Protein AF-A0A2R6JFP1-F1 (afdb_monomer_lite)

Foldseek 3Di:
DDDWQWDWDWDADPPQKIKIFGADGDWAAPVQQVQKFKAKQNRTDDDDDPTRHHGDIDMDRHHLAIKIWIKGADPDNVDIDTQKIAHHNRDIDGDDDD

Radius of gyration: 12.59 Å; chains: 1; bounding box: 35×29×34 Å

Secondary structure (DSSP, 8-state):
-PPP-EEEEEEEETTTEEEEEEEEE--B-HHHHTTEEEEETTEEEP-PPSPB-TT-EEEEE--TTS-EEEEEE-SSTT-EEEEEEEEGGGEEEE----

Sequence (98 aa):
MDRPNAEFTFEAASDGVLRITHSGGDTFVRETTKNLSIVVNGARVDRVPPPVRPNDSVTVPASADDSVRIVWYGDDPECSSVLDTYGPNGTTSAVAGR

Structure (mmCIF, N/CA/C/O backbone):
data_AF-A0A2R6JFP1-F1
#
_entry.id   AF-A0A2R6JFP1-F1
#
loop_
_atom_site.group_PDB
_atom_site.id
_atom_site.type_symbol
_atom_site.label_atom_id
_atom_site.label_alt_id
_atom_site.label_comp_id
_atom_site.label_asym_id
_atom_site.label_entity_id
_atom_site.label_seq_id
_atom_site.pdbx_PDB_ins_code
_atom_site.Cartn_x
_atom_site.Cartn_y
_atom_site.Cartn_z
_atom_site.occupancy
_atom_site.B_iso_or_equiv
_atom_site.auth_seq_id
_atom_site.auth_comp_id
_atom_site.auth_asym_id
_atom_site.auth_atom_id
_atom_site.pdbx_PDB_model_num
ATOM 1 N N . MET A 1 1 ? 16.834 -9.824 -6.219 1.00 68.56 1 MET A N 1
ATOM 2 C CA . MET A 1 1 ? 15.629 -9.033 -6.529 1.00 68.56 1 MET A CA 1
ATOM 3 C C . MET A 1 1 ? 15.964 -7.585 -6.270 1.00 68.56 1 MET A C 1
ATOM 5 O O . MET A 1 1 ? 16.384 -7.283 -5.160 1.00 68.56 1 MET A O 1
ATOM 9 N N . ASP A 1 2 ? 15.852 -6.740 -7.289 1.00 78.38 2 ASP A N 1
ATOM 10 C CA . ASP A 1 2 ? 15.997 -5.299 -7.107 1.00 78.38 2 ASP A CA 1
ATOM 11 C C . ASP A 1 2 ? 14.688 -4.772 -6.513 1.00 78.38 2 ASP A C 1
ATOM 13 O O . ASP A 1 2 ? 13.608 -5.019 -7.069 1.00 78.38 2 ASP A O 1
ATOM 17 N N . ARG A 1 3 ? 14.757 -4.176 -5.320 1.00 84.69 3 ARG A N 1
ATOM 18 C CA . ARG A 1 3 ? 13.570 -3.633 -4.658 1.00 84.69 3 ARG A CA 1
ATOM 19 C C . ARG A 1 3 ? 13.498 -2.132 -4.910 1.00 84.69 3 ARG A C 1
ATOM 21 O O . ARG A 1 3 ? 14.525 -1.467 -4.819 1.00 84.69 3 ARG A O 1
ATOM 28 N N . PRO A 1 4 ? 12.301 -1.597 -5.168 1.00 89.12 4 PRO A N 1
ATOM 29 C CA . PRO A 1 4 ? 12.116 -0.173 -5.351 1.00 89.12 4 PRO A CA 1
ATOM 30 C C . PRO A 1 4 ? 12.422 0.546 -4.041 1.00 89.12 4 PRO A C 1
ATOM 32 O O . PRO A 1 4 ? 12.111 0.053 -2.949 1.00 89.12 4 PRO A O 1
ATOM 35 N N . ASN A 1 5 ? 13.017 1.722 -4.161 1.00 90.44 5 ASN A N 1
ATOM 36 C CA . ASN A 1 5 ? 13.127 2.649 -3.058 1.00 90.44 5 ASN A CA 1
ATOM 37 C C . ASN A 1 5 ? 11.844 3.476 -3.007 1.00 90.44 5 ASN A C 1
ATOM 39 O O . ASN A 1 5 ? 11.684 4.397 -3.798 1.00 90.44 5 ASN A O 1
ATOM 43 N N . ALA A 1 6 ? 10.922 3.132 -2.114 1.00 90.19 6 ALA A N 1
ATOM 44 C CA . ALA A 1 6 ? 9.641 3.810 -1.974 1.00 90.19 6 ALA A CA 1
ATOM 45 C C . ALA A 1 6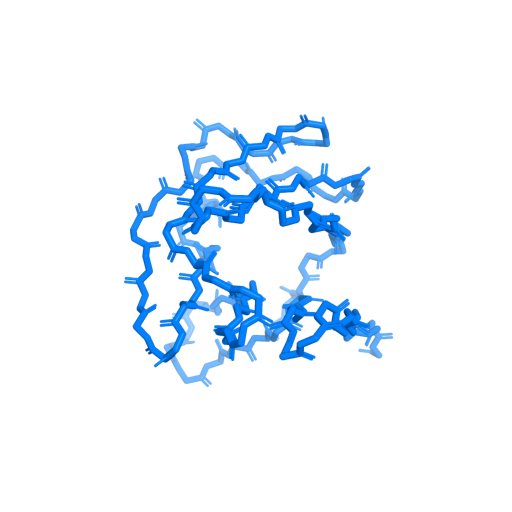 ? 9.314 4.027 -0.500 1.00 90.19 6 ALA A C 1
ATOM 47 O O . ALA A 1 6 ? 9.558 3.155 0.337 1.00 90.19 6 ALA A O 1
ATOM 48 N N . GLU A 1 7 ? 8.736 5.182 -0.211 1.00 91.88 7 GLU A N 1
ATOM 49 C CA . GLU A 1 7 ? 8.319 5.589 1.124 1.00 91.88 7 GLU A CA 1
ATOM 50 C C . GLU A 1 7 ? 6.800 5.703 1.173 1.00 91.88 7 GLU A C 1
ATOM 52 O O . GLU A 1 7 ? 6.161 6.120 0.198 1.00 91.88 7 GLU A O 1
ATOM 57 N N . PHE A 1 8 ? 6.219 5.344 2.315 1.00 91.75 8 PHE A N 1
ATOM 58 C CA . PHE A 1 8 ? 4.783 5.418 2.516 1.00 91.75 8 PHE A CA 1
ATOM 59 C C . PHE A 1 8 ? 4.442 6.097 3.836 1.00 91.75 8 PHE A C 1
ATOM 61 O O . PHE A 1 8 ? 5.143 5.977 4.837 1.00 91.75 8 PHE A O 1
ATOM 68 N N . THR A 1 9 ? 3.324 6.811 3.843 1.00 92.94 9 THR A N 1
ATOM 69 C CA . THR A 1 9 ? 2.715 7.340 5.060 1.00 92.94 9 THR A CA 1
ATOM 70 C C . THR A 1 9 ? 1.340 6.730 5.260 1.00 92.94 9 THR A C 1
ATOM 72 O O . THR A 1 9 ? 0.615 6.437 4.305 1.00 92.94 9 THR A O 1
ATOM 75 N N . PHE A 1 10 ? 0.989 6.535 6.527 1.00 91.44 10 PHE A N 1
ATOM 76 C CA . PHE A 1 10 ? -0.253 5.905 6.946 1.00 91.44 10 PHE A CA 1
ATOM 77 C C . PHE A 1 10 ? -1.047 6.880 7.807 1.00 91.44 10 PHE A C 1
ATOM 79 O O . PHE A 1 10 ? -0.554 7.363 8.824 1.00 91.44 10 PHE A O 1
ATOM 86 N N . GLU A 1 11 ? -2.285 7.150 7.413 1.00 90.62 11 GLU A N 1
ATOM 87 C CA . GLU A 1 11 ? -3.211 8.008 8.145 1.00 90.62 11 GLU A CA 1
ATOM 88 C C . GLU A 1 11 ? -4.462 7.189 8.470 1.00 90.62 11 GLU A C 1
ATOM 90 O O . GLU A 1 11 ? -5.250 6.853 7.583 1.00 90.62 11 GLU A O 1
ATOM 95 N N . ALA A 1 12 ? -4.629 6.822 9.741 1.00 86.56 12 ALA A N 1
ATOM 96 C CA . ALA A 1 12 ? -5.829 6.130 10.195 1.00 86.56 12 ALA A CA 1
ATOM 97 C C . ALA A 1 12 ? -6.972 7.132 10.351 1.00 86.56 12 ALA A C 1
ATOM 99 O O . ALA A 1 12 ? -6.840 8.137 11.054 1.00 86.56 12 ALA A O 1
ATOM 100 N N . ALA A 1 13 ? -8.097 6.848 9.708 1.00 77.44 13 ALA A N 1
ATOM 101 C CA . ALA A 1 13 ? -9.325 7.600 9.873 1.00 77.44 13 ALA A CA 1
ATOM 102 C C . ALA A 1 13 ? -10.228 6.916 10.916 1.00 77.44 13 ALA A C 1
ATOM 104 O O . ALA A 1 13 ? -10.162 5.709 11.156 1.00 77.44 13 ALA A O 1
ATOM 105 N N . SER A 1 14 ? -11.070 7.707 11.588 1.00 73.62 14 SER A N 1
ATOM 106 C CA . SER A 1 14 ? -11.943 7.232 12.676 1.00 73.62 14 SER A CA 1
ATOM 107 C C . SER A 1 14 ? -13.093 6.324 12.211 1.00 73.62 14 SER A C 1
ATOM 109 O O . SER A 1 14 ? -13.876 5.862 13.033 1.00 73.62 14 SER A O 1
ATOM 111 N N . ASP A 1 15 ? -13.213 6.084 10.909 1.00 79.69 15 ASP A N 1
ATOM 112 C CA . ASP A 1 15 ? -14.262 5.315 10.237 1.00 79.69 15 ASP A CA 1
ATOM 113 C C . ASP A 1 15 ? -13.846 3.866 9.903 1.00 79.69 15 ASP A C 1
ATOM 115 O O . ASP A 1 15 ? -14.557 3.177 9.173 1.00 79.69 15 ASP A O 1
ATOM 119 N N . GLY A 1 16 ? -12.731 3.375 10.462 1.00 85.38 16 GLY A N 1
ATOM 120 C CA . GLY A 1 16 ? -12.249 2.002 10.231 1.00 85.38 16 GLY A CA 1
ATOM 121 C C . GLY A 1 16 ? -11.505 1.843 8.906 1.00 85.38 16 GLY A C 1
ATOM 122 O O . GLY A 1 16 ? -11.509 0.773 8.289 1.00 85.38 16 GLY A O 1
ATOM 123 N N . VAL A 1 17 ? -10.901 2.934 8.448 1.00 89.50 17 VAL A N 1
ATOM 124 C CA . VAL A 1 17 ? -10.230 3.020 7.165 1.00 89.50 17 VAL A CA 1
ATOM 125 C C . VAL A 1 17 ? -8.815 3.556 7.356 1.00 89.50 17 VAL A C 1
ATOM 127 O O . VAL A 1 17 ? -8.580 4.499 8.112 1.00 89.50 17 VAL A O 1
ATOM 130 N N . LEU A 1 18 ? -7.866 2.985 6.615 1.00 90.44 18 LEU A N 1
ATOM 131 C CA . LEU A 1 18 ? -6.485 3.447 6.569 1.00 90.44 18 LEU A CA 1
ATOM 132 C C . LEU A 1 18 ? -6.194 4.062 5.205 1.00 90.44 18 LEU A C 1
ATOM 134 O O . LEU A 1 18 ? -6.326 3.406 4.165 1.00 90.44 18 LEU A O 1
ATOM 138 N N . ARG A 1 19 ? -5.769 5.324 5.205 1.00 91.38 19 ARG A N 1
ATOM 139 C CA . ARG A 1 19 ? -5.223 5.971 4.019 1.00 91.38 19 ARG A CA 1
ATOM 140 C C . ARG A 1 19 ? -3.724 5.722 3.959 1.00 91.38 19 ARG A C 1
ATOM 142 O O . ARG A 1 19 ? -2.996 6.001 4.905 1.00 91.38 19 ARG A O 1
ATOM 149 N N . ILE A 1 20 ? -3.282 5.208 2.824 1.00 92.06 20 ILE A N 1
ATOM 150 C CA . ILE A 1 20 ? -1.889 4.920 2.514 1.00 92.06 20 ILE A CA 1
ATOM 151 C C . ILE A 1 20 ? -1.483 5.876 1.405 1.00 92.06 20 ILE A C 1
ATOM 153 O O . ILE A 1 20 ? -2.089 5.856 0.334 1.00 92.06 20 ILE A O 1
ATOM 157 N N . THR A 1 21 ? -0.467 6.693 1.644 1.00 93.00 21 THR A N 1
ATOM 158 C CA . THR A 1 21 ? 0.071 7.617 0.642 1.00 93.00 21 THR A CA 1
ATOM 159 C C . THR A 1 21 ? 1.480 7.186 0.281 1.00 93.00 21 THR A C 1
ATOM 161 O O . THR A 1 21 ? 2.294 6.951 1.166 1.00 93.00 21 THR A O 1
ATOM 164 N N . HIS A 1 22 ? 1.783 7.087 -1.010 1.00 92.69 22 HIS A N 1
ATOM 165 C CA . HIS A 1 22 ? 3.156 6.929 -1.475 1.00 92.69 22 HIS A CA 1
ATOM 166 C C . HIS A 1 22 ? 3.866 8.276 -1.311 1.00 92.69 22 HIS A C 1
ATOM 168 O O . HIS A 1 22 ? 3.655 9.188 -2.104 1.00 92.69 22 HIS A O 1
ATOM 174 N N . SER A 1 23 ? 4.629 8.462 -0.238 1.00 93.12 23 SER A N 1
ATOM 175 C CA . SER A 1 23 ? 5.153 9.774 0.158 1.00 93.12 23 SER A CA 1
ATOM 176 C C . SER A 1 23 ? 6.404 10.190 -0.613 1.00 93.12 23 SER A C 1
ATOM 178 O O . SER A 1 23 ? 6.707 11.380 -0.677 1.00 93.12 23 SER A O 1
ATOM 180 N N . GLY A 1 24 ? 7.110 9.245 -1.236 1.00 92.75 24 GLY A N 1
ATOM 181 C CA . GLY A 1 24 ? 8.342 9.533 -1.961 1.00 92.75 24 GLY A CA 1
ATOM 182 C C . GLY A 1 24 ? 9.003 8.297 -2.561 1.00 92.75 24 GLY A C 1
ATOM 183 O O . GLY A 1 24 ? 8.590 7.173 -2.299 1.00 92.75 24 GLY A O 1
ATOM 184 N N . GLY A 1 25 ? 10.048 8.528 -3.358 1.00 92.00 25 GLY A N 1
ATOM 185 C CA . GLY A 1 25 ? 10.825 7.473 -4.006 1.00 92.00 25 GLY A CA 1
ATOM 186 C C . GLY A 1 25 ? 10.382 7.149 -5.437 1.00 92.00 25 GLY A C 1
ATOM 187 O O . GLY A 1 25 ? 9.917 8.020 -6.181 1.00 92.00 25 GLY A O 1
ATOM 188 N N . ASP A 1 26 ? 10.587 5.896 -5.830 1.00 92.56 26 ASP A N 1
ATOM 189 C CA . ASP A 1 26 ? 10.404 5.376 -7.179 1.00 92.56 26 ASP A CA 1
ATOM 190 C C . ASP A 1 26 ? 8.931 5.362 -7.602 1.00 92.56 26 ASP A C 1
ATOM 192 O O . ASP A 1 26 ? 8.031 5.002 -6.851 1.00 92.56 26 ASP A O 1
ATOM 196 N N . THR A 1 27 ? 8.665 5.710 -8.861 1.00 91.81 27 THR A N 1
ATOM 197 C CA . THR A 1 27 ? 7.319 5.583 -9.438 1.00 91.81 27 THR A CA 1
ATOM 198 C C . THR A 1 27 ? 7.063 4.156 -9.910 1.00 91.81 27 THR A C 1
ATOM 200 O O . THR A 1 27 ? 7.835 3.600 -10.692 1.00 91.81 27 THR A O 1
ATOM 203 N N . PHE A 1 28 ? 5.913 3.598 -9.537 1.00 90.38 28 PHE A N 1
ATOM 204 C CA . PHE A 1 28 ? 5.452 2.309 -10.042 1.00 90.38 28 PHE A CA 1
ATOM 205 C C . PHE A 1 28 ? 4.651 2.513 -11.330 1.00 90.38 28 PHE A C 1
ATOM 207 O O . PHE A 1 28 ? 3.545 3.059 -11.319 1.00 90.38 28 PHE A O 1
ATOM 214 N N . VAL A 1 29 ? 5.214 2.094 -12.460 1.00 89.81 29 VAL A N 1
ATOM 215 C CA . VAL A 1 29 ? 4.548 2.116 -13.771 1.00 89.81 29 VAL A CA 1
ATOM 216 C C . VAL A 1 29 ? 3.705 0.858 -13.966 1.00 89.81 29 VAL A C 1
ATOM 218 O O . VAL A 1 29 ? 3.829 -0.098 -13.209 1.00 89.81 29 VAL A O 1
ATOM 221 N N . ARG A 1 30 ? 2.852 0.820 -14.995 1.00 85.06 30 ARG A N 1
ATOM 222 C CA . ARG A 1 30 ? 1.919 -0.298 -15.244 1.00 85.06 30 ARG A CA 1
ATOM 223 C C . ARG A 1 30 ? 2.586 -1.675 -15.190 1.00 85.06 30 ARG A C 1
ATOM 225 O O . ARG A 1 30 ? 1.995 -2.612 -14.659 1.00 85.06 30 ARG A O 1
ATOM 232 N N . GLU A 1 31 ? 3.794 -1.791 -15.720 1.00 85.75 31 GLU A N 1
ATOM 233 C CA . GLU A 1 31 ? 4.573 -3.025 -15.776 1.00 85.75 31 GLU A CA 1
ATOM 234 C C . GLU A 1 31 ? 5.058 -3.481 -14.397 1.00 85.75 31 GLU A C 1
ATOM 236 O O . GLU A 1 31 ? 5.200 -4.682 -14.172 1.00 85.75 31 GLU A O 1
ATOM 241 N N . THR A 1 32 ? 5.297 -2.542 -13.479 1.00 86.38 32 THR A N 1
ATOM 242 C CA . THR A 1 32 ? 5.907 -2.798 -12.171 1.00 86.38 32 THR A CA 1
ATOM 243 C C . THR A 1 32 ? 4.888 -2.726 -11.028 1.00 86.38 32 THR A C 1
ATOM 245 O O . THR A 1 32 ? 5.040 -3.428 -10.038 1.00 86.38 32 THR A O 1
ATOM 248 N N . THR A 1 33 ? 3.765 -2.015 -11.174 1.00 87.62 33 THR A N 1
ATOM 249 C CA . THR A 1 33 ? 2.671 -1.988 -10.181 1.00 87.62 33 THR A CA 1
ATOM 250 C C . THR A 1 33 ? 2.066 -3.370 -9.927 1.00 87.62 33 THR A C 1
ATOM 252 O O . THR A 1 33 ? 1.566 -3.615 -8.837 1.00 87.62 33 THR A O 1
ATOM 255 N N . LYS A 1 34 ? 2.154 -4.307 -10.884 1.00 86.69 34 LYS A N 1
ATOM 256 C CA . LYS A 1 34 ? 1.724 -5.707 -10.689 1.00 86.69 34 LYS A CA 1
ATOM 257 C C . LYS A 1 34 ? 2.459 -6.408 -9.530 1.00 86.69 34 LYS A C 1
ATOM 259 O O . LYS A 1 34 ? 1.940 -7.372 -8.979 1.00 86.69 34 LYS A O 1
ATOM 264 N N . ASN A 1 35 ? 3.650 -5.917 -9.184 1.00 89.56 35 ASN A N 1
ATOM 265 C CA . ASN A 1 35 ? 4.494 -6.432 -8.113 1.00 89.56 35 ASN A CA 1
ATOM 266 C C . ASN A 1 35 ? 4.184 -5.766 -6.763 1.00 89.56 35 ASN A C 1
ATOM 268 O O . ASN A 1 35 ? 4.628 -6.254 -5.729 1.00 89.56 35 ASN A O 1
ATOM 272 N N . LEU A 1 36 ? 3.422 -4.669 -6.746 1.00 90.81 36 LEU A N 1
ATOM 273 C CA . LEU A 1 36 ? 3.024 -3.973 -5.527 1.00 90.81 36 LEU A CA 1
ATOM 274 C C . LEU A 1 36 ? 1.717 -4.561 -4.991 1.00 90.81 36 LEU A C 1
ATOM 276 O O . LEU A 1 36 ? 0.742 -4.733 -5.720 1.00 90.81 36 LEU A O 1
ATOM 280 N N . SER A 1 37 ? 1.666 -4.849 -3.697 1.00 91.31 37 SER A N 1
ATOM 281 C CA . SER A 1 37 ? 0.446 -5.299 -3.028 1.00 91.31 37 SER A CA 1
ATOM 282 C C . SER A 1 37 ? 0.315 -4.684 -1.649 1.00 91.31 37 SER A C 1
ATOM 284 O O . SER A 1 37 ? 1.298 -4.528 -0.927 1.00 91.31 37 SER A O 1
ATOM 286 N N . ILE A 1 38 ? -0.926 -4.410 -1.263 1.00 93.00 38 ILE A N 1
ATOM 287 C CA . ILE A 1 38 ? -1.276 -4.045 0.105 1.00 93.00 38 ILE A CA 1
ATOM 288 C C . ILE A 1 38 ? -1.864 -5.287 0.764 1.00 93.00 38 ILE A C 1
ATOM 290 O O . ILE A 1 38 ? -2.732 -5.949 0.199 1.00 93.00 38 ILE A O 1
ATOM 294 N N . VAL A 1 39 ? -1.365 -5.630 1.945 1.00 92.69 39 VAL A N 1
ATOM 295 C CA . VAL A 1 39 ? -1.779 -6.808 2.704 1.00 92.69 39 VAL A CA 1
ATOM 296 C C . VAL A 1 39 ? -2.360 -6.347 4.031 1.00 92.69 39 VAL A C 1
ATOM 298 O O . VAL A 1 39 ? -1.623 -5.804 4.846 1.00 92.69 39 VAL A O 1
ATOM 301 N N . VAL A 1 40 ? -3.648 -6.592 4.263 1.00 92.50 40 VAL A N 1
ATOM 302 C CA . VAL A 1 40 ? -4.354 -6.273 5.515 1.00 92.50 40 VAL A CA 1
ATOM 303 C C . VAL A 1 40 ? -4.644 -7.577 6.253 1.00 92.50 40 VAL A C 1
ATOM 305 O O . VAL A 1 40 ? -5.259 -8.481 5.692 1.00 92.50 40 VAL A O 1
ATOM 308 N N . ASN A 1 41 ? -4.152 -7.723 7.485 1.00 91.25 41 ASN A N 1
ATOM 309 C CA . ASN A 1 41 ? -4.297 -8.931 8.313 1.00 91.25 41 ASN A CA 1
ATOM 310 C C . ASN A 1 41 ? -3.923 -10.244 7.592 1.00 91.25 41 ASN A C 1
ATOM 312 O O . ASN A 1 41 ? -4.483 -11.307 7.846 1.00 91.25 41 ASN A O 1
ATOM 316 N N . GLY A 1 42 ? -2.955 -10.174 6.672 1.00 89.31 42 GLY A N 1
ATOM 317 C CA . GLY A 1 42 ? -2.496 -11.318 5.876 1.00 89.31 42 GLY A CA 1
ATOM 318 C C . GLY A 1 42 ? -3.278 -11.565 4.581 1.00 89.31 42 GLY A C 1
ATOM 319 O O . GLY A 1 42 ? -2.823 -12.352 3.754 1.00 89.31 42 GLY A O 1
ATOM 320 N N . ALA A 1 43 ? -4.392 -10.868 4.354 1.00 90.25 43 ALA A N 1
ATOM 321 C CA . ALA A 1 43 ? -5.133 -10.914 3.100 1.00 90.25 43 ALA A CA 1
ATOM 322 C C . ALA A 1 43 ? -4.633 -9.829 2.138 1.00 90.25 43 ALA A C 1
ATOM 324 O O . ALA A 1 43 ? -4.487 -8.667 2.516 1.00 90.25 43 ALA A O 1
ATOM 325 N N . ARG A 1 44 ? -4.379 -10.195 0.876 1.00 88.81 44 ARG A N 1
ATOM 326 C CA . ARG A 1 44 ? -4.087 -9.210 -0.174 1.00 88.81 44 ARG A CA 1
ATOM 327 C C . ARG A 1 44 ? -5.352 -8.409 -0.469 1.00 88.81 44 ARG A C 1
ATOM 329 O O . ARG A 1 44 ? -6.401 -8.988 -0.738 1.00 88.81 44 ARG A O 1
ATOM 336 N N . VAL A 1 45 ? -5.228 -7.090 -0.432 1.00 84.94 45 VAL A N 1
ATOM 337 C CA . VAL A 1 45 ? -6.266 -6.158 -0.864 1.00 84.94 45 VAL A CA 1
ATOM 338 C C . VAL A 1 45 ? -5.904 -5.721 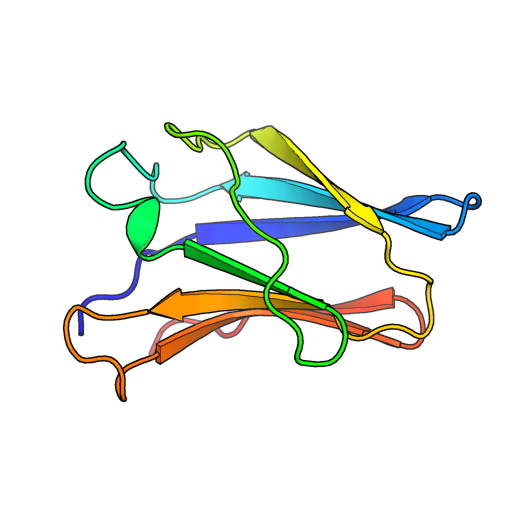-2.272 1.00 84.94 45 VAL A C 1
ATOM 340 O O . VAL A 1 45 ? -4.825 -5.177 -2.516 1.00 84.94 45 VAL A O 1
ATOM 343 N N . ASP A 1 46 ? -6.777 -6.044 -3.219 1.00 67.00 46 ASP A N 1
ATOM 344 C CA . ASP A 1 46 ? -6.441 -5.923 -4.627 1.00 67.00 46 ASP A CA 1
ATOM 345 C C . ASP A 1 46 ? -6.469 -4.473 -5.139 1.00 67.00 46 ASP A C 1
ATOM 347 O O . ASP A 1 46 ? -7.471 -3.768 -5.049 1.00 67.00 46 ASP A O 1
ATOM 351 N N . ARG A 1 47 ? -5.346 -4.144 -5.798 1.00 64.62 47 ARG A N 1
ATOM 352 C CA . ARG A 1 47 ? -5.090 -3.150 -6.858 1.00 64.62 47 ARG A CA 1
ATOM 353 C C . ARG A 1 47 ? -5.141 -1.666 -6.493 1.00 64.62 47 ARG A C 1
ATOM 355 O O . ARG A 1 47 ? -6.140 -0.981 -6.690 1.00 64.62 47 ARG A O 1
ATOM 362 N N . VAL A 1 48 ? -3.955 -1.136 -6.192 1.00 72.12 48 VAL A N 1
ATOM 363 C CA . VAL A 1 48 ? -3.634 0.270 -6.474 1.00 72.12 48 VAL A CA 1
ATOM 364 C C . VAL A 1 48 ? -3.545 0.436 -8.002 1.00 72.12 48 VAL A C 1
ATOM 366 O O . VAL A 1 48 ? -2.781 -0.296 -8.641 1.00 72.12 48 VAL A O 1
ATOM 369 N N . PRO A 1 49 ? -4.343 1.315 -8.631 1.00 79.62 49 PRO A N 1
ATOM 370 C CA . PRO A 1 49 ? -4.315 1.478 -10.079 1.00 79.62 49 PRO A CA 1
ATOM 371 C C . PRO A 1 49 ? -2.970 2.075 -10.529 1.00 79.62 49 PRO A C 1
ATOM 373 O O . PRO A 1 49 ? -2.521 3.054 -9.941 1.00 79.62 49 PRO A O 1
ATOM 376 N N . PRO A 1 50 ? -2.321 1.526 -11.574 1.00 84.69 50 PRO A N 1
ATOM 377 C CA . PRO A 1 50 ? -1.120 2.132 -12.130 1.00 84.69 50 PRO A CA 1
ATOM 378 C C . PRO A 1 50 ? -1.434 3.403 -12.942 1.00 84.69 50 PRO A C 1
ATOM 380 O O . PRO A 1 50 ? -2.464 3.449 -13.624 1.00 84.69 50 PRO A O 1
ATOM 383 N N . PRO A 1 51 ? -0.497 4.365 -13.020 1.00 88.81 51 PRO A N 1
ATOM 384 C CA . PRO A 1 51 ? 0.757 4.409 -12.269 1.00 88.81 51 PRO A CA 1
ATOM 385 C C . PRO A 1 51 ? 0.525 4.829 -10.812 1.00 88.81 51 PRO A C 1
ATOM 387 O O . PRO A 1 51 ? -0.443 5.522 -10.527 1.00 88.81 51 PRO A O 1
ATOM 390 N N . VAL A 1 52 ? 1.450 4.460 -9.928 1.00 89.81 52 VAL A N 1
ATOM 391 C CA . VAL A 1 52 ? 1.487 4.937 -8.539 1.00 89.81 52 VAL A CA 1
ATOM 392 C C . VAL A 1 52 ? 2.717 5.821 -8.376 1.00 89.81 52 VAL A C 1
ATOM 394 O O . VAL A 1 52 ? 3.850 5.360 -8.518 1.00 89.81 52 VAL A O 1
ATOM 397 N N . ARG A 1 53 ? 2.487 7.111 -8.148 1.00 93.31 53 ARG A N 1
ATOM 398 C CA . ARG A 1 53 ? 3.488 8.183 -8.086 1.00 93.31 53 ARG A CA 1
ATOM 399 C C . ARG A 1 53 ? 3.570 8.767 -6.682 1.00 93.31 53 ARG A C 1
ATOM 401 O O . ARG A 1 53 ? 2.669 8.546 -5.875 1.00 93.31 53 ARG A O 1
ATOM 408 N N . PRO A 1 54 ? 4.647 9.493 -6.340 1.00 92.94 54 PRO A N 1
ATOM 409 C CA . PRO A 1 54 ? 4.679 10.244 -5.094 1.00 92.94 54 PRO A CA 1
ATOM 410 C C . PRO A 1 54 ? 3.458 11.168 -4.969 1.00 92.94 54 PRO A C 1
ATOM 412 O O . PRO A 1 54 ? 3.109 11.870 -5.919 1.00 92.94 54 PRO A O 1
ATOM 415 N N . ASN A 1 55 ? 2.857 11.178 -3.782 1.00 92.38 55 ASN A N 1
ATOM 416 C CA . ASN A 1 55 ? 1.596 11.811 -3.384 1.00 92.38 55 ASN A CA 1
ATOM 417 C C . ASN A 1 55 ? 0.302 11.114 -3.834 1.00 92.38 55 ASN A C 1
ATOM 419 O O . ASN A 1 55 ? -0.778 11.577 -3.460 1.00 92.38 55 ASN A O 1
ATOM 423 N N . ASP A 1 56 ? 0.373 10.000 -4.566 1.00 92.94 56 ASP A N 1
ATOM 424 C CA . ASP A 1 56 ? -0.816 9.180 -4.795 1.00 92.94 56 ASP A CA 1
ATOM 425 C C . ASP A 1 56 ? -1.205 8.465 -3.499 1.00 92.94 56 ASP A C 1
ATOM 427 O O . ASP A 1 56 ? -0.353 7.967 -2.756 1.00 92.94 56 ASP A O 1
ATOM 431 N N . SER A 1 57 ? -2.509 8.402 -3.230 1.00 91.50 57 SER A N 1
ATOM 432 C CA . SER A 1 57 ? -3.036 7.745 -2.040 1.00 91.50 57 SER A CA 1
ATOM 433 C C . SER A 1 57 ? -4.133 6.753 -2.373 1.00 91.50 57 SER A C 1
ATOM 435 O O . SER A 1 57 ? -4.955 6.993 -3.257 1.00 91.50 57 SER A O 1
ATOM 437 N N . VAL A 1 58 ? -4.182 5.677 -1.603 1.00 91.00 58 VAL A N 1
ATOM 438 C CA . VAL A 1 58 ? -5.228 4.664 -1.649 1.00 91.00 58 VAL A CA 1
ATOM 439 C C . VAL A 1 58 ? -5.778 4.442 -0.253 1.00 91.00 58 VAL A C 1
ATOM 441 O O . VAL A 1 58 ? -5.124 4.694 0.757 1.00 91.00 58 VAL A O 1
ATOM 444 N N . THR A 1 59 ? -7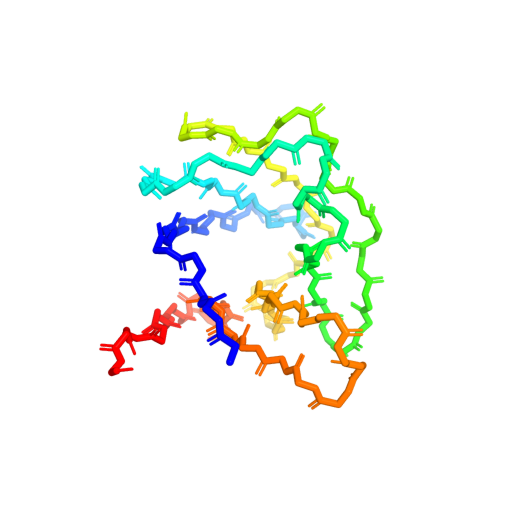.008 3.972 -0.213 1.00 90.81 59 THR A N 1
ATOM 445 C CA . THR A 1 59 ? -7.784 3.820 1.000 1.00 90.81 59 THR A CA 1
ATOM 446 C C . THR A 1 59 ? -8.169 2.356 1.120 1.00 90.81 59 THR A C 1
ATOM 448 O O . THR A 1 59 ? -8.740 1.796 0.183 1.00 90.81 59 THR A O 1
ATOM 451 N N . VAL A 1 60 ? -7.829 1.725 2.242 1.00 90.44 60 VAL A N 1
ATOM 452 C CA . VAL A 1 60 ? -8.139 0.313 2.496 1.00 90.44 60 VAL A CA 1
ATOM 453 C C . VAL A 1 60 ? -8.942 0.163 3.786 1.00 90.44 60 VAL A C 1
ATOM 455 O O . VAL A 1 60 ? -8.726 0.934 4.724 1.00 90.44 60 VAL A O 1
ATOM 458 N N . PRO A 1 61 ? -9.864 -0.813 3.860 1.00 89.69 61 PRO A N 1
ATOM 459 C CA . PRO A 1 61 ? -10.553 -1.122 5.106 1.00 89.69 61 PRO A CA 1
ATOM 460 C C . PRO A 1 61 ? -9.540 -1.702 6.097 1.00 89.69 61 PRO A C 1
ATOM 462 O O . PRO A 1 61 ? -9.032 -2.803 5.885 1.00 89.69 61 PRO A O 1
ATOM 465 N N . ALA A 1 62 ? -9.214 -0.935 7.134 1.00 87.81 62 ALA A N 1
ATOM 466 C CA . ALA A 1 62 ? -8.299 -1.319 8.200 1.00 87.81 62 ALA A CA 1
ATOM 467 C C . ALA A 1 62 ? -8.514 -0.399 9.410 1.00 87.81 62 ALA A C 1
ATOM 469 O O . ALA A 1 62 ? -8.532 0.826 9.287 1.00 87.81 62 ALA A O 1
ATOM 470 N N . SER A 1 63 ? -8.676 -1.006 10.579 1.00 83.31 63 SER A N 1
ATOM 471 C CA . SER A 1 63 ? -8.814 -0.343 11.875 1.00 83.31 63 SER A CA 1
ATOM 472 C C . SER A 1 63 ? -7.447 -0.113 12.530 1.00 83.31 63 SER A C 1
ATOM 474 O O . SER A 1 63 ? -6.438 -0.672 12.108 1.00 83.31 63 SER A O 1
ATOM 476 N N . ALA A 1 64 ? -7.406 0.674 13.610 1.00 76.75 64 ALA A N 1
ATOM 477 C CA . ALA A 1 64 ? -6.166 0.986 14.333 1.00 76.75 64 ALA A CA 1
ATOM 478 C C . ALA A 1 64 ? -5.451 -0.239 14.943 1.00 76.75 64 ALA A C 1
ATOM 480 O O . ALA A 1 64 ? -4.268 -0.149 15.273 1.00 76.75 64 ALA A O 1
ATOM 481 N N . ASP A 1 65 ? -6.155 -1.363 15.096 1.00 82.88 65 ASP A N 1
ATOM 482 C CA . ASP A 1 65 ? -5.615 -2.631 15.601 1.00 82.88 65 ASP A CA 1
ATOM 483 C C . ASP A 1 65 ? -5.171 -3.590 14.482 1.00 82.88 65 ASP A C 1
ATOM 485 O O . ASP A 1 65 ? -4.538 -4.612 14.756 1.00 82.88 65 ASP A O 1
ATOM 489 N N . ASP A 1 66 ? -5.483 -3.272 13.222 1.00 88.75 66 ASP A N 1
ATOM 490 C CA . ASP A 1 66 ? -5.150 -4.121 12.083 1.00 88.75 66 ASP A CA 1
ATOM 491 C C . ASP A 1 66 ? -3.683 -3.956 11.670 1.00 88.75 66 ASP A C 1
ATOM 493 O O . ASP A 1 66 ? -3.078 -2.887 11.782 1.00 88.75 66 ASP A O 1
ATOM 497 N N . SER A 1 67 ? -3.099 -5.030 11.137 1.00 90.56 67 SER A N 1
ATOM 498 C CA . SER A 1 67 ? -1.772 -4.978 10.527 1.00 90.56 67 SER A CA 1
ATOM 499 C C . SER A 1 67 ? -1.898 -4.768 9.025 1.00 90.56 67 SER A C 1
ATOM 501 O O . SER A 1 67 ? -2.488 -5.594 8.325 1.00 90.56 67 SER A O 1
ATOM 503 N N . VAL A 1 68 ? -1.277 -3.706 8.518 1.00 92.19 68 VAL A N 1
ATOM 504 C CA . VAL A 1 68 ? -1.177 -3.425 7.086 1.00 92.19 68 VAL A CA 1
ATOM 505 C C . VAL A 1 68 ? 0.282 -3.455 6.653 1.00 92.19 68 VAL A C 1
ATOM 507 O O . VAL A 1 68 ? 1.148 -2.865 7.286 1.00 92.19 68 VAL A O 1
ATOM 510 N N . ARG A 1 69 ? 0.575 -4.162 5.565 1.00 92.75 69 ARG A N 1
ATOM 511 C CA . ARG A 1 69 ? 1.916 -4.260 4.980 1.00 92.75 69 ARG A CA 1
ATOM 512 C C . ARG A 1 69 ? 1.868 -3.894 3.512 1.00 92.75 69 ARG A C 1
ATOM 514 O O . ARG A 1 69 ? 0.993 -4.363 2.787 1.00 92.75 69 ARG A O 1
ATOM 521 N N . ILE A 1 70 ? 2.844 -3.117 3.072 1.00 92.38 70 ILE A N 1
ATOM 522 C CA . ILE A 1 70 ? 3.072 -2.850 1.656 1.00 92.38 70 ILE A CA 1
ATOM 523 C C . ILE A 1 70 ? 4.190 -3.773 1.209 1.00 92.38 70 ILE A C 1
ATOM 525 O O . ILE A 1 70 ? 5.293 -3.737 1.751 1.00 92.38 70 ILE A O 1
ATOM 529 N N . VAL A 1 71 ? 3.884 -4.650 0.262 1.00 92.06 71 VAL A N 1
ATOM 530 C CA . VAL A 1 71 ? 4.768 -5.736 -0.152 1.00 92.06 71 VAL A CA 1
ATOM 531 C C . VAL A 1 71 ? 5.097 -5.589 -1.627 1.00 92.06 71 VAL A C 1
ATOM 533 O O . VAL A 1 71 ? 4.210 -5.404 -2.459 1.00 92.06 71 VAL A O 1
ATOM 536 N N . TRP A 1 72 ? 6.383 -5.699 -1.933 1.00 91.31 72 TRP A N 1
ATOM 537 C CA . TRP A 1 72 ? 6.915 -5.859 -3.273 1.00 91.31 72 TRP A CA 1
ATOM 538 C C . TRP A 1 72 ? 7.173 -7.340 -3.538 1.00 91.31 72 TRP A C 1
ATOM 540 O O . TRP A 1 72 ? 7.946 -7.964 -2.812 1.00 91.31 72 TRP A O 1
ATOM 550 N N . TYR A 1 73 ? 6.538 -7.909 -4.554 1.00 89.44 73 TYR A N 1
ATOM 551 C CA . TYR A 1 73 ? 6.773 -9.274 -5.021 1.00 89.44 73 TYR A CA 1
ATOM 552 C C . TYR A 1 73 ? 7.732 -9.262 -6.211 1.00 89.44 73 TYR A C 1
ATOM 554 O O . TYR A 1 73 ? 7.612 -8.439 -7.112 1.00 89.44 73 TYR A O 1
ATOM 562 N N . GLY A 1 74 ? 8.720 -10.149 -6.196 1.00 86.19 74 GLY A N 1
ATOM 563 C CA . GLY A 1 74 ? 9.623 -10.343 -7.321 1.00 86.19 74 GLY A CA 1
ATOM 564 C C . GLY A 1 74 ? 8.929 -11.111 -8.438 1.00 86.19 74 GLY A C 1
ATOM 565 O O . GLY A 1 74 ? 7.787 -11.548 -8.295 1.00 86.19 74 GLY A O 1
ATOM 566 N N . ASP A 1 75 ? 9.642 -11.318 -9.542 1.00 81.25 75 ASP A N 1
ATOM 567 C CA . ASP A 1 75 ? 9.161 -12.205 -10.607 1.00 81.25 75 ASP A CA 1
ATOM 568 C C . ASP A 1 75 ? 9.049 -13.664 -10.124 1.00 81.25 75 ASP A C 1
ATOM 570 O O . ASP A 1 75 ? 8.187 -14.408 -10.593 1.00 81.25 75 ASP A O 1
ATOM 574 N N . ASP A 1 76 ? 9.858 -14.046 -9.129 1.00 82.00 76 ASP A N 1
ATOM 575 C CA . ASP A 1 76 ? 9.702 -15.299 -8.396 1.00 82.00 76 ASP A CA 1
ATOM 576 C C . ASP A 1 76 ? 8.694 -15.125 -7.244 1.00 82.00 76 ASP A C 1
ATOM 578 O O . ASP A 1 76 ? 8.893 -14.263 -6.381 1.00 82.00 76 ASP A O 1
ATOM 582 N N . PRO A 1 77 ? 7.647 -15.966 -7.147 1.00 69.19 77 PRO A N 1
ATOM 583 C CA . PRO A 1 77 ? 6.574 -15.806 -6.160 1.00 69.19 77 PRO A CA 1
ATOM 584 C C . PRO A 1 77 ? 7.031 -15.999 -4.706 1.00 69.19 77 PRO A C 1
ATOM 586 O O . PRO A 1 77 ? 6.345 -15.566 -3.780 1.00 69.19 77 PRO A O 1
ATOM 589 N N . GLU A 1 78 ? 8.181 -16.644 -4.502 1.00 80.31 78 GLU A N 1
ATOM 590 C CA . GLU A 1 78 ? 8.808 -16.837 -3.191 1.00 80.31 78 GLU A CA 1
ATOM 591 C C . GLU A 1 78 ? 9.655 -15.628 -2.767 1.00 80.31 78 GLU A C 1
ATOM 593 O O . GLU A 1 78 ? 9.956 -15.451 -1.586 1.00 80.31 78 GLU A O 1
ATOM 598 N N . CYS A 1 79 ? 10.016 -14.761 -3.715 1.00 85.62 79 CYS A N 1
ATOM 599 C CA . CYS A 1 79 ? 10.781 -13.555 -3.454 1.00 85.62 79 CYS A CA 1
ATOM 600 C C . CYS A 1 79 ? 9.825 -12.393 -3.184 1.00 85.62 79 CYS A C 1
ATOM 602 O O . CYS A 1 79 ? 9.107 -11.926 -4.065 1.00 85.62 79 CYS A O 1
ATOM 604 N N . SER A 1 80 ? 9.821 -11.893 -1.952 1.00 90.06 80 SER A N 1
ATOM 605 C CA . SER A 1 80 ? 9.085 -10.681 -1.599 1.00 90.06 80 SER A CA 1
ATOM 606 C C . SER A 1 80 ? 9.870 -9.821 -0.620 1.00 90.06 80 SER A C 1
ATOM 608 O O . SER A 1 80 ? 10.761 -10.294 0.083 1.00 90.06 80 SER A O 1
ATOM 610 N N . SER A 1 81 ? 9.564 -8.531 -0.600 1.00 90.81 81 SER A N 1
ATOM 611 C CA . SER A 1 81 ? 10.130 -7.556 0.324 1.00 90.81 81 SER A CA 1
ATOM 612 C C . SER A 1 81 ? 9.011 -6.698 0.884 1.00 90.81 81 SER A C 1
ATOM 614 O O . SER A 1 81 ? 8.201 -6.160 0.135 1.00 90.81 81 SER A O 1
ATOM 616 N N . VAL A 1 82 ? 8.961 -6.564 2.206 1.00 91.75 82 VAL A N 1
ATOM 617 C CA . VAL A 1 82 ? 8.086 -5.579 2.847 1.00 91.75 82 VAL A CA 1
ATOM 618 C C . VAL A 1 82 ? 8.742 -4.215 2.666 1.00 91.75 82 VAL A C 1
ATOM 620 O O . VAL A 1 82 ? 9.895 -4.048 3.049 1.00 91.75 82 VAL A O 1
ATOM 623 N N . LEU A 1 83 ? 8.033 -3.277 2.043 1.00 91.31 83 LEU A N 1
ATOM 624 C CA . LEU A 1 83 ? 8.484 -1.897 1.868 1.00 91.31 83 LEU A CA 1
ATOM 625 C C . LEU A 1 83 ? 8.192 -1.091 3.136 1.00 91.31 83 LEU A C 1
ATOM 627 O O . LEU A 1 83 ? 9.074 -0.422 3.668 1.00 91.31 83 LEU A O 1
ATOM 631 N N . ASP A 1 84 ? 6.977 -1.234 3.666 1.00 92.81 84 ASP A N 1
ATOM 632 C CA . ASP A 1 84 ? 6.546 -0.539 4.874 1.00 92.81 84 ASP A CA 1
ATOM 633 C C . ASP A 1 84 ? 5.448 -1.319 5.610 1.00 92.81 84 ASP A C 1
ATOM 635 O O . ASP A 1 84 ? 4.760 -2.167 5.025 1.00 92.81 84 ASP A O 1
ATOM 639 N N . THR A 1 85 ? 5.303 -1.056 6.906 1.00 92.62 85 THR A N 1
ATOM 640 C CA . THR A 1 85 ? 4.327 -1.702 7.788 1.00 92.62 85 THR A CA 1
ATOM 641 C C . THR A 1 85 ? 3.628 -0.675 8.661 1.00 92.62 85 THR A C 1
ATOM 643 O O . THR A 1 85 ? 4.275 0.124 9.329 1.00 92.62 85 THR A O 1
ATOM 646 N N . TYR A 1 86 ? 2.309 -0.7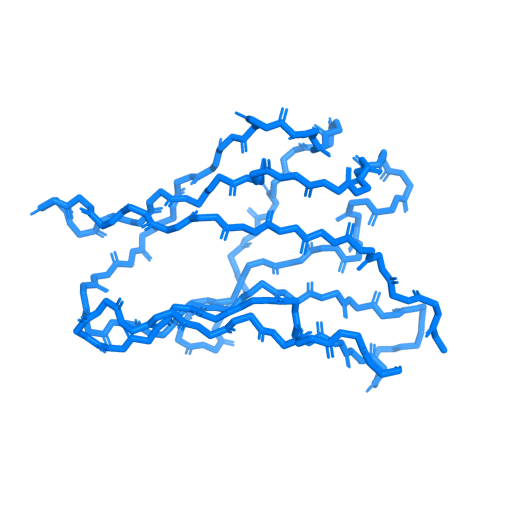93 8.736 1.00 90.50 86 TYR A N 1
ATOM 647 C CA . TYR A 1 86 ? 1.459 -0.219 9.765 1.00 90.50 86 TYR A CA 1
ATOM 648 C C . TYR A 1 86 ? 0.994 -1.341 10.699 1.00 90.50 86 TYR A C 1
ATOM 650 O O . TYR A 1 86 ? 0.494 -2.381 10.261 1.00 90.50 86 TYR A O 1
ATOM 658 N N . GLY A 1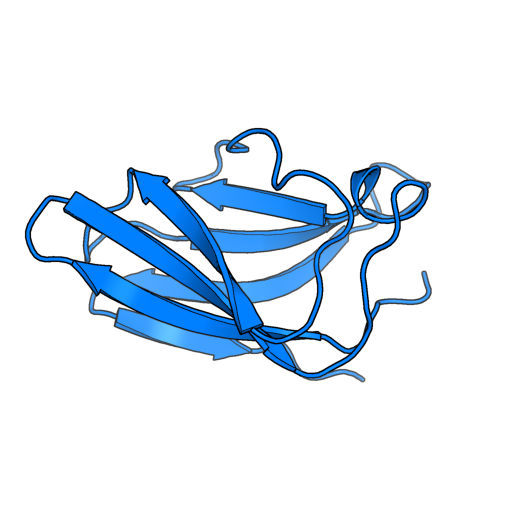 87 ? 1.224 -1.162 11.989 1.00 86.38 87 GLY A N 1
ATOM 659 C CA . GLY A 1 87 ? 0.878 -2.104 13.041 1.00 86.38 87 GLY A CA 1
ATOM 660 C C . GLY A 1 87 ? -0.133 -1.528 14.030 1.00 86.38 87 GLY A C 1
ATOM 661 O O . GLY A 1 87 ? -0.457 -0.337 13.972 1.00 86.38 87 GLY A O 1
ATOM 662 N N . PRO A 1 88 ? -0.581 -2.361 14.983 1.00 77.06 88 PRO A N 1
ATOM 663 C CA . PRO A 1 88 ? -1.552 -1.960 15.989 1.00 77.06 88 PRO A CA 1
ATOM 664 C C . PRO A 1 88 ? -1.094 -0.713 16.758 1.00 77.06 88 PRO A C 1
ATOM 666 O O . PRO A 1 88 ? 0.103 -0.515 17.008 1.00 77.06 88 PRO A O 1
ATOM 669 N N . ASN A 1 89 ? -2.062 0.119 17.143 1.00 71.81 89 ASN A N 1
ATOM 670 C CA . ASN A 1 89 ? -1.867 1.429 17.778 1.00 71.81 89 ASN A CA 1
ATOM 671 C C . ASN A 1 89 ? -1.141 2.465 16.900 1.00 71.81 89 ASN A C 1
ATOM 673 O O . ASN A 1 89 ? -0.550 3.409 17.422 1.00 71.81 89 ASN A O 1
ATOM 677 N N . GLY A 1 90 ? -1.164 2.306 15.573 1.00 69.50 90 GLY A N 1
ATOM 678 C CA . GLY A 1 90 ? -0.559 3.274 14.655 1.00 69.50 90 GLY A CA 1
ATOM 679 C C . GLY A 1 90 ? 0.963 3.198 14.555 1.00 69.50 90 GLY A C 1
ATOM 680 O O . GLY A 1 90 ? 1.605 4.174 14.173 1.00 69.50 90 GLY A O 1
ATOM 681 N N . THR A 1 91 ? 1.554 2.057 14.908 1.00 75.94 91 THR A N 1
ATOM 682 C CA . THR A 1 91 ? 3.009 1.880 14.848 1.00 75.94 91 THR A CA 1
ATOM 683 C C . THR A 1 91 ? 3.447 1.711 13.395 1.00 75.94 91 THR A C 1
ATOM 685 O O . THR A 1 91 ? 3.044 0.747 12.753 1.00 75.94 91 THR A O 1
ATOM 688 N N . THR A 1 92 ? 4.294 2.598 12.874 1.00 78.50 92 THR A N 1
ATOM 689 C CA . THR A 1 92 ? 4.844 2.476 11.513 1.00 78.50 92 THR A CA 1
ATOM 690 C C . THR A 1 92 ? 6.296 2.010 11.537 1.00 78.50 92 THR A C 1
ATOM 692 O O . THR A 1 92 ? 7.085 2.487 12.355 1.00 78.50 92 THR A O 1
ATOM 695 N N . SER A 1 93 ? 6.680 1.103 10.638 1.00 77.06 93 SER A N 1
ATOM 696 C CA . SER A 1 93 ? 8.072 0.675 10.479 1.00 77.06 93 SER A CA 1
ATOM 697 C C . SER A 1 93 ? 8.417 0.464 9.007 1.00 77.06 93 SER A C 1
ATOM 699 O O . SER A 1 93 ? 8.022 -0.534 8.400 1.00 77.06 93 SER A O 1
ATOM 701 N N . ALA A 1 94 ? 9.214 1.390 8.473 1.00 67.19 94 ALA A N 1
ATOM 702 C CA . ALA A 1 94 ? 9.809 1.263 7.155 1.00 67.19 94 ALA A CA 1
ATOM 703 C C . ALA A 1 94 ? 10.983 0.279 7.212 1.00 67.19 94 ALA A C 1
ATOM 705 O O . ALA A 1 94 ? 11.891 0.409 8.043 1.00 67.19 94 ALA A O 1
ATOM 706 N N . VAL A 1 95 ? 10.996 -0.709 6.316 1.00 61.94 95 VAL A N 1
ATOM 707 C CA . VAL A 1 95 ? 12.101 -1.671 6.248 1.00 61.94 95 VAL A CA 1
ATOM 708 C C . VAL A 1 95 ? 13.186 -1.090 5.347 1.00 61.94 95 VAL A C 1
ATOM 710 O O . VAL A 1 95 ? 13.164 -1.238 4.122 1.00 61.94 95 VAL A O 1
ATOM 713 N N . ALA A 1 96 ? 14.158 -0.416 5.962 1.00 46.19 96 ALA A N 1
ATOM 714 C CA . ALA A 1 96 ? 15.262 0.217 5.248 1.00 46.19 96 ALA A CA 1
ATOM 715 C C . ALA A 1 96 ? 15.991 -0.761 4.305 1.00 46.19 96 ALA A C 1
ATOM 717 O O . ALA A 1 96 ? 16.198 -1.938 4.621 1.00 46.19 96 ALA A O 1
ATOM 718 N N . GLY A 1 97 ? 16.357 -0.252 3.126 1.00 44.53 97 GLY A N 1
ATOM 719 C CA . GLY A 1 97 ? 17.267 -0.877 2.161 1.00 44.53 97 GLY A CA 1
ATOM 720 C C . GLY A 1 97 ? 18.571 -1.270 2.815 1.00 44.53 97 GLY A C 1
ATOM 721 O O . G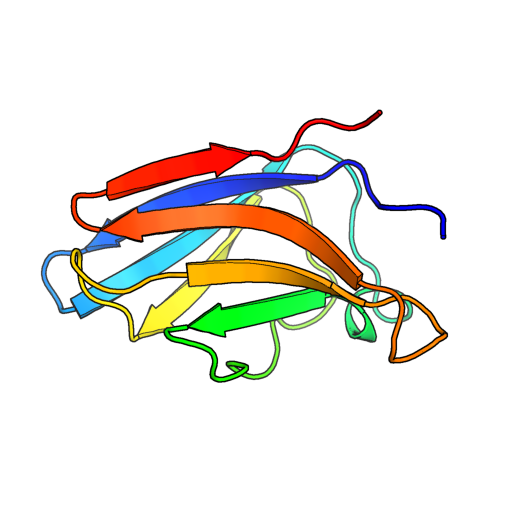LY A 1 97 ? 19.251 -0.404 3.350 1.00 44.53 97 GLY A O 1
ATOM 722 N N . ARG A 1 98 ? 18.923 -2.553 2.771 1.00 32.78 98 ARG A N 1
ATOM 723 C CA . ARG A 1 98 ? 20.319 -2.983 2.826 1.00 32.78 98 ARG A CA 1
ATOM 724 C C . ARG A 1 98 ? 20.700 -3.492 1.454 1.00 32.78 98 ARG A C 1
ATOM 726 O O . ARG A 1 98 ? 19.834 -4.178 0.862 1.00 32.78 98 ARG A O 1
#

pLDDT: mean 84.95, std 10.87, range [32.78, 93.31]